Protein AF-A0A2N9EME4-F1 (afdb_monomer)

Foldseek 3Di:
DDPPVVPDDPLRVVLVVLVVQLVVLVVLLVVLVVCLVPDPDPLSNVLSVLLSVLSVQLNVLSVVLNVCSVVVVNVSSVVSNVSSVVSNVVSVVSCVVVPPDPPPPPPD

Mean predicted aligned error: 7.94 Å

Secondary structure (DSSP, 8-state):
---GGGT--HHHHHHHHHHHHHHHHHHHHHHHHHHHHH---HHHHHHHHHHHHHHHHHHHHHHHHHHHHHTT-HHHHHHHHHHHHHHHHHHHHHHHTTS---------

pLDDT: mean 84.76, std 17.92, range [34.12, 98.31]

Organism: Fagus sylvatica (NCBI:txid28930)

Radius of gyration: 17.7 Å; Cα contacts (8 Å, |Δi|>4): 93; chains: 1; bounding box: 54×34×44 Å

Solvent-accessible surface area (backbone atoms only — not comparable to full-atom values): 5798 Å² total; per-residue (Å²): 135,84,58,77,74,82,78,45,53,74,71,53,46,52,52,52,53,38,55,49,49,31,54,50,26,53,53,50,31,51,54,31,51,53,49,44,74,72,53,87,52,65,66,61,34,50,52,35,49,53,30,30,53,29,29,51,54,18,30,54,25,25,52,50,16,46,53,28,46,74,71,67,36,53,68,58,15,51,51,24,44,51,52,20,52,47,30,55,47,54,33,51,60,59,53,52,78,70,50,75,72,79,72,74,86,71,78,126

Structure (mmCIF, N/CA/C/O backbone):
data_AF-A0A2N9EME4-F1
#
_entry.id   AF-A0A2N9EME4-F1
#
loop_
_atom_site.group_PDB
_atom_site.id
_atom_site.type_symbol
_atom_site.label_atom_id
_atom_site.label_alt_id
_atom_site.label_comp_id
_atom_site.label_asym_id
_atom_site.label_entity_id
_atom_site.label_seq_id
_atom_site.pdbx_PDB_ins_code
_atom_site.Cartn_x
_atom_site.Cartn_y
_atom_site.Cartn_z
_atom_site.occupancy
_atom_site.B_iso_or_equiv
_atom_site.auth_seq_id
_atom_site.auth_comp_id
_atom_site.auth_asym_id
_atom_site.auth_atom_id
_atom_site.pdbx_PDB_model_num
ATOM 1 N N . MET A 1 1 ? 2.471 26.757 -15.910 1.00 37.28 1 MET A N 1
ATOM 2 C CA . MET A 1 1 ? 3.543 25.778 -15.640 1.00 37.28 1 MET A CA 1
ATOM 3 C C . MET A 1 1 ? 2.969 24.401 -15.903 1.00 37.28 1 MET A C 1
ATOM 5 O O . MET A 1 1 ? 1.979 24.063 -15.271 1.00 37.28 1 MET A O 1
ATOM 9 N N . TYR A 1 2 ? 3.512 23.658 -16.864 1.00 36.41 2 TYR A N 1
ATOM 10 C CA . TYR A 1 2 ? 3.198 22.235 -16.992 1.00 36.41 2 TYR A CA 1
ATOM 11 C C . TYR A 1 2 ? 3.930 21.499 -15.863 1.00 36.41 2 TYR A C 1
ATOM 13 O O . TYR A 1 2 ? 5.110 21.763 -15.641 1.00 36.41 2 TYR A O 1
ATOM 21 N N . GLY A 1 3 ? 3.215 20.671 -15.098 1.00 43.56 3 GLY A N 1
ATOM 22 C CA . GLY A 1 3 ? 3.807 19.878 -14.019 1.00 43.56 3 GLY A CA 1
ATOM 23 C C . GLY A 1 3 ? 4.832 18.862 -14.548 1.00 43.56 3 GLY A C 1
ATOM 24 O O . GLY A 1 3 ? 4.870 18.613 -15.756 1.00 43.56 3 GLY A O 1
ATOM 25 N N . PRO A 1 4 ? 5.641 18.248 -13.665 1.00 53.28 4 PRO A N 1
ATOM 26 C CA . PRO A 1 4 ? 6.705 17.306 -14.041 1.00 53.28 4 PRO A CA 1
ATOM 27 C C . PRO A 1 4 ? 6.232 16.146 -14.940 1.00 53.28 4 PRO A C 1
ATOM 29 O O . PRO A 1 4 ? 7.020 15.613 -15.716 1.00 53.28 4 PRO A O 1
ATOM 32 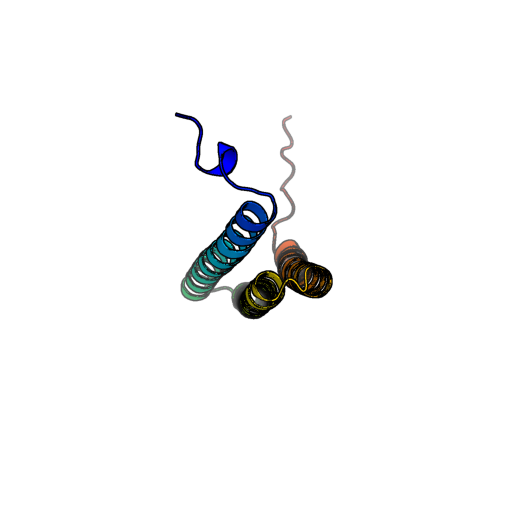N N . SER A 1 5 ? 4.934 15.827 -14.939 1.00 53.97 5 SER A N 1
ATOM 33 C CA . SER A 1 5 ? 4.326 14.807 -15.801 1.00 53.97 5 SER A CA 1
ATOM 34 C C . SER A 1 5 ? 4.433 15.078 -17.307 1.00 53.97 5 SER A C 1
ATOM 36 O O . SER A 1 5 ? 4.381 14.135 -18.089 1.00 53.97 5 SER A O 1
ATOM 38 N N . ALA A 1 6 ? 4.596 16.332 -17.745 1.00 52.81 6 ALA A N 1
ATOM 39 C CA . ALA A 1 6 ? 4.679 16.661 -19.172 1.00 52.81 6 ALA A CA 1
ATOM 40 C C . ALA A 1 6 ? 6.038 16.302 -19.813 1.00 52.81 6 ALA A C 1
ATOM 42 O O . ALA A 1 6 ? 6.169 16.373 -21.033 1.00 52.81 6 ALA A O 1
ATOM 43 N N . GLN A 1 7 ? 7.044 15.943 -19.005 1.00 54.59 7 GLN A N 1
ATOM 44 C CA . GLN A 1 7 ? 8.408 15.610 -19.449 1.00 54.59 7 GLN A CA 1
ATOM 45 C C . GLN A 1 7 ? 8.847 14.186 -19.069 1.00 54.59 7 GLN A C 1
ATOM 47 O O . GLN A 1 7 ? 9.917 13.744 -19.486 1.00 54.59 7 GLN A O 1
ATOM 52 N N . GLU A 1 8 ? 8.044 13.450 -18.300 1.00 57.69 8 GLU A N 1
ATOM 53 C CA . GLU A 1 8 ? 8.372 12.095 -17.864 1.00 57.69 8 GLU A CA 1
ATOM 54 C C . GLU A 1 8 ? 7.946 11.051 -18.910 1.00 57.69 8 GLU A C 1
ATOM 56 O O . GLU A 1 8 ? 6.786 10.973 -19.311 1.00 57.69 8 GLU A O 1
ATOM 61 N N . GLY A 1 9 ? 8.884 10.203 -19.344 1.00 79.31 9 GLY A N 1
ATOM 62 C CA . GLY A 1 9 ? 8.543 8.984 -20.084 1.00 79.31 9 GLY A CA 1
ATOM 63 C C . GLY A 1 9 ? 7.753 8.004 -19.206 1.00 79.31 9 GLY A C 1
ATOM 64 O O . GLY A 1 9 ? 7.817 8.082 -17.980 1.00 79.31 9 GLY A O 1
ATOM 65 N N . LEU A 1 10 ? 7.053 7.037 -19.814 1.00 82.38 10 LEU A N 1
ATOM 66 C CA . LEU A 1 10 ? 6.203 6.060 -19.101 1.00 82.38 10 LEU A CA 1
ATOM 67 C C . LEU A 1 10 ? 6.907 5.375 -17.912 1.00 82.38 10 LEU A C 1
ATOM 69 O O . LEU A 1 10 ? 6.288 5.148 -16.877 1.00 82.38 10 LEU A O 1
ATOM 73 N N . ILE A 1 11 ? 8.211 5.107 -18.032 1.00 84.81 11 ILE A N 1
ATOM 74 C CA . ILE A 1 11 ? 9.034 4.518 -16.963 1.00 84.81 11 ILE A CA 1
ATOM 75 C C . ILE A 1 11 ? 9.153 5.458 -15.752 1.00 84.81 11 ILE A C 1
ATOM 77 O O . ILE A 1 11 ? 9.042 5.017 -14.608 1.00 84.81 11 ILE A O 1
ATOM 81 N N . ALA A 1 12 ? 9.375 6.752 -15.988 1.00 87.06 12 ALA A N 1
ATOM 82 C CA . ALA A 1 12 ? 9.476 7.744 -14.923 1.00 87.06 12 ALA A CA 1
ATOM 83 C C . ALA A 1 12 ? 8.108 7.994 -14.274 1.00 87.06 12 ALA A C 1
ATOM 85 O O . ALA A 1 12 ? 8.023 7.982 -13.049 1.00 87.06 12 ALA A O 1
ATOM 86 N N . LEU A 1 13 ? 7.043 8.088 -15.081 1.00 88.12 13 LEU A N 1
ATOM 87 C CA . LEU A 1 13 ? 5.671 8.225 -14.585 1.00 88.12 13 LEU A CA 1
ATOM 88 C C . LEU A 1 13 ? 5.278 7.061 -13.672 1.00 88.12 13 LEU A C 1
ATOM 90 O O . LEU A 1 13 ? 4.796 7.300 -12.570 1.00 88.12 13 LEU A O 1
ATOM 94 N N . GLY A 1 14 ? 5.523 5.812 -14.082 1.00 89.81 14 GLY A N 1
ATOM 95 C CA . GLY A 1 14 ? 5.177 4.662 -13.245 1.00 89.81 14 GLY A CA 1
ATOM 96 C C . GLY A 1 14 ? 5.955 4.635 -11.929 1.00 89.81 14 GLY A C 1
ATOM 97 O O . GLY A 1 14 ? 5.355 4.416 -10.881 1.00 89.81 14 GLY A O 1
ATOM 98 N N . ARG A 1 15 ? 7.248 4.990 -11.934 1.00 91.56 15 ARG A N 1
ATOM 99 C CA . ARG A 1 15 ? 8.027 5.155 -10.694 1.00 91.56 15 ARG A CA 1
ATOM 100 C C . ARG A 1 15 ? 7.422 6.232 -9.787 1.00 91.56 15 ARG A C 1
ATOM 102 O O . ARG A 1 15 ? 7.272 6.009 -8.589 1.00 91.56 15 ARG A O 1
ATOM 109 N N . THR A 1 16 ? 7.075 7.389 -10.350 1.00 91.56 16 THR A N 1
ATOM 110 C CA . THR A 1 16 ? 6.450 8.498 -9.617 1.00 91.56 16 THR A CA 1
ATOM 111 C C . THR A 1 16 ? 5.102 8.077 -9.023 1.00 91.56 16 THR A C 1
ATOM 113 O O . THR A 1 16 ? 4.840 8.356 -7.854 1.00 91.56 16 THR A O 1
ATOM 116 N N . SER A 1 17 ? 4.274 7.345 -9.773 1.00 92.81 17 SER A N 1
ATOM 117 C CA . SER A 1 17 ? 3.000 6.809 -9.282 1.00 92.81 17 SER A CA 1
ATOM 118 C C . SER A 1 17 ? 3.178 5.787 -8.157 1.00 92.81 17 SER A C 1
ATOM 120 O O . SER A 1 17 ? 2.466 5.869 -7.159 1.00 92.81 17 SER A O 1
ATOM 122 N N . ILE A 1 18 ? 4.139 4.866 -8.277 1.00 93.19 18 ILE A N 1
ATOM 123 C CA . ILE A 1 18 ? 4.441 3.873 -7.232 1.00 93.19 18 ILE A CA 1
ATOM 124 C C . ILE A 1 18 ? 4.918 4.577 -5.953 1.00 93.19 18 ILE A C 1
ATOM 126 O O . ILE A 1 18 ? 4.378 4.324 -4.881 1.00 93.19 18 ILE A O 1
ATOM 130 N N . ASN A 1 19 ? 5.842 5.538 -6.063 1.00 91.50 19 ASN A N 1
ATOM 131 C CA . ASN A 1 19 ? 6.312 6.330 -4.918 1.00 91.50 19 ASN A CA 1
ATOM 132 C C . ASN A 1 19 ? 5.174 7.086 -4.217 1.00 91.50 19 ASN A C 1
ATOM 134 O O . ASN A 1 19 ? 5.132 7.158 -2.989 1.00 91.50 19 ASN A O 1
ATOM 138 N N . TYR A 1 20 ? 4.240 7.648 -4.989 1.00 92.75 20 TYR A N 1
ATOM 139 C CA . TYR A 1 20 ? 3.061 8.294 -4.418 1.00 92.75 20 TYR A CA 1
ATOM 140 C C . TYR A 1 20 ? 2.166 7.292 -3.676 1.00 92.75 20 TYR A C 1
ATOM 142 O O . TYR A 1 20 ? 1.612 7.629 -2.634 1.00 92.75 20 TYR A O 1
ATOM 150 N N . GLY A 1 21 ? 2.072 6.052 -4.166 1.00 91.94 21 GLY A N 1
ATOM 151 C CA . GLY A 1 21 ? 1.394 4.956 -3.475 1.00 91.94 21 GLY A CA 1
ATOM 152 C C . GLY A 1 21 ? 1.947 4.706 -2.070 1.00 91.94 21 GLY A C 1
ATOM 153 O O . GLY A 1 21 ? 1.163 4.626 -1.125 1.00 91.94 21 GLY A O 1
ATOM 154 N N . SER A 1 22 ? 3.273 4.664 -1.906 1.00 89.56 22 SER A N 1
ATOM 155 C CA . SER A 1 22 ? 3.908 4.491 -0.589 1.00 89.56 22 SER A CA 1
ATOM 156 C C . SER A 1 22 ? 3.597 5.657 0.344 1.00 89.56 22 SER A C 1
ATOM 158 O O . SER A 1 22 ? 3.158 5.446 1.471 1.00 89.56 22 SER A O 1
ATOM 160 N N . TYR A 1 23 ? 3.716 6.893 -0.155 1.00 92.44 23 TYR A N 1
ATOM 161 C CA . TYR A 1 23 ? 3.367 8.088 0.617 1.00 92.44 23 TYR A CA 1
ATOM 162 C C . TYR A 1 23 ? 1.913 8.057 1.115 1.00 92.44 23 TYR A C 1
ATOM 164 O O . TYR A 1 23 ? 1.637 8.399 2.264 1.00 92.44 23 TYR A O 1
ATOM 172 N N . GLN A 1 24 ? 0.976 7.628 0.265 1.00 92.88 24 GLN A N 1
ATOM 173 C CA . GLN A 1 24 ? -0.426 7.497 0.659 1.00 92.88 24 GLN A CA 1
ATOM 174 C C . GLN A 1 24 ? -0.635 6.391 1.698 1.00 92.88 24 GLN A C 1
ATOM 176 O O . GLN A 1 24 ? -1.417 6.587 2.627 1.00 92.88 24 GLN A O 1
ATOM 181 N N . CYS A 1 25 ? 0.078 5.265 1.591 1.00 92.50 25 CYS A N 1
ATOM 182 C CA . CYS A 1 25 ? 0.009 4.212 2.604 1.00 92.50 25 CYS A CA 1
ATOM 183 C C . CYS A 1 25 ? 0.468 4.726 3.975 1.00 92.50 25 CYS A C 1
ATOM 185 O O . CYS A 1 25 ? -0.238 4.519 4.959 1.00 92.50 25 CYS A O 1
ATOM 187 N N . ASP A 1 26 ? 1.584 5.456 4.030 1.00 92.00 26 ASP A N 1
ATOM 188 C CA . ASP A 1 26 ? 2.100 6.039 5.275 1.00 92.00 26 ASP A CA 1
ATOM 189 C C . ASP A 1 26 ? 1.144 7.085 5.865 1.00 92.00 26 ASP A C 1
ATOM 191 O O . ASP A 1 26 ? 0.884 7.094 7.070 1.00 92.00 26 ASP A O 1
ATOM 195 N N . HIS A 1 27 ? 0.569 7.945 5.020 1.00 93.69 27 HIS A N 1
ATOM 196 C CA . HIS A 1 27 ? -0.391 8.957 5.459 1.00 93.69 27 HIS A CA 1
ATOM 197 C C . HIS A 1 27 ? -1.657 8.326 6.063 1.00 93.69 27 HIS A C 1
ATOM 199 O O . HIS A 1 27 ? -2.139 8.753 7.120 1.00 93.69 27 HIS A O 1
ATOM 205 N N . VAL A 1 28 ? -2.203 7.294 5.411 1.00 93.25 28 VAL A N 1
ATOM 206 C CA . VAL A 1 28 ? -3.371 6.570 5.928 1.00 93.25 28 VAL A CA 1
ATOM 207 C C . VAL A 1 28 ? -3.018 5.812 7.204 1.00 93.25 28 VAL A C 1
ATOM 209 O O . VAL A 1 28 ? -3.768 5.896 8.174 1.00 93.25 28 VAL A O 1
ATOM 212 N N . LEU A 1 29 ? -1.864 5.142 7.250 1.00 93.00 29 LEU A N 1
ATOM 213 C CA . LEU A 1 29 ? -1.387 4.444 8.443 1.00 93.00 29 LEU A CA 1
ATOM 214 C C . LEU A 1 29 ? -1.282 5.385 9.651 1.00 93.00 29 LEU A C 1
ATOM 216 O O . LEU A 1 29 ? -1.791 5.058 10.722 1.00 93.00 29 LEU A O 1
ATOM 220 N N . SER A 1 30 ? -0.692 6.570 9.474 1.00 92.94 30 SER A N 1
ATOM 221 C CA . SER A 1 30 ? -0.618 7.587 10.531 1.00 92.94 30 SER A CA 1
ATOM 222 C C . SER A 1 30 ? -2.011 7.986 11.019 1.00 92.94 30 SER A C 1
ATOM 224 O O . SER 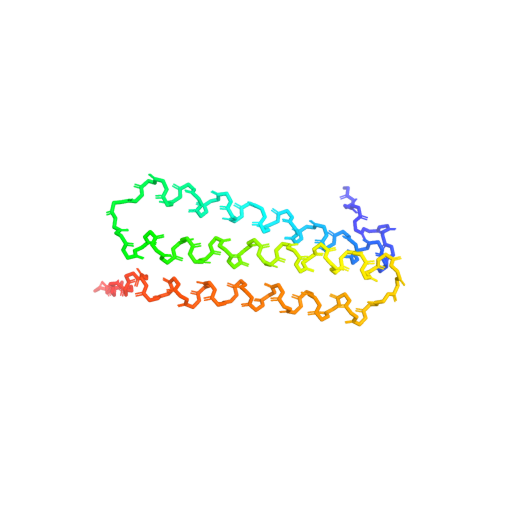A 1 30 ? -2.265 7.997 12.220 1.00 92.94 30 SER A O 1
ATOM 226 N N . SER A 1 31 ? -2.936 8.238 10.089 1.00 92.44 31 SER A N 1
ATOM 227 C CA . SER A 1 31 ? -4.314 8.615 10.425 1.00 92.44 31 SER A CA 1
ATOM 228 C C . SER A 1 31 ? -5.024 7.515 11.225 1.00 92.44 31 SER A C 1
ATOM 230 O O . SER A 1 31 ? -5.719 7.797 12.198 1.00 92.44 31 SER A O 1
ATOM 232 N N . LEU A 1 32 ? -4.834 6.247 10.845 1.00 92.25 32 LEU A N 1
ATOM 233 C CA . LEU A 1 32 ? -5.402 5.092 11.543 1.00 92.25 32 LEU A CA 1
ATOM 234 C C . LEU A 1 32 ? -4.861 4.960 12.971 1.00 92.25 32 LEU A C 1
ATOM 236 O O . LEU A 1 32 ? -5.637 4.737 13.901 1.00 92.25 32 LEU A O 1
ATOM 240 N N . ILE A 1 33 ? -3.552 5.139 13.161 1.00 91.25 33 ILE A N 1
ATOM 241 C CA . ILE A 1 33 ? -2.916 5.105 14.486 1.00 91.25 33 ILE A CA 1
ATOM 242 C C . ILE A 1 33 ? -3.461 6.229 15.378 1.00 91.25 33 ILE A C 1
ATOM 244 O O . ILE A 1 33 ? -3.787 5.982 16.543 1.00 91.25 33 ILE A O 1
ATOM 248 N N . ASP A 1 34 ? -3.642 7.432 14.831 1.00 91.69 34 ASP A N 1
ATOM 249 C CA . ASP A 1 34 ? -4.232 8.555 15.562 1.00 91.69 34 ASP A CA 1
ATOM 250 C C . ASP A 1 34 ? -5.677 8.252 16.000 1.00 91.69 34 ASP A C 1
ATOM 252 O O . ASP A 1 34 ? -6.060 8.539 17.138 1.00 91.69 34 ASP A O 1
ATOM 256 N N . PHE A 1 35 ? -6.489 7.610 15.150 1.00 87.88 35 PHE A N 1
ATOM 257 C CA . PHE A 1 35 ? -7.836 7.165 15.533 1.00 87.88 35 PHE A CA 1
ATOM 258 C C . PHE A 1 35 ? -7.812 6.117 16.652 1.00 87.88 35 PHE A C 1
ATOM 260 O O . PHE A 1 35 ? -8.584 6.223 17.609 1.00 87.88 35 PHE A O 1
ATOM 267 N N . VAL A 1 36 ? -6.908 5.136 16.571 1.00 90.00 36 VAL A N 1
ATOM 268 C CA . VAL A 1 36 ? -6.711 4.098 17.600 1.00 90.00 36 VAL A CA 1
ATOM 269 C C . VAL A 1 36 ? -6.340 4.709 18.954 1.00 90.00 36 VAL A C 1
ATOM 271 O O . VAL A 1 36 ? -6.790 4.213 19.991 1.00 90.00 36 VAL A O 1
ATOM 274 N N . GLY A 1 37 ? -5.536 5.777 18.961 1.00 87.50 37 GLY A N 1
ATOM 275 C CA . GLY A 1 37 ? -5.148 6.500 20.175 1.00 87.50 37 GLY A CA 1
ATOM 276 C C . GLY A 1 37 ? -6.288 7.296 20.818 1.00 87.50 37 GLY A C 1
ATOM 277 O O . GLY A 1 37 ? -6.309 7.447 22.039 1.00 87.50 37 GLY A O 1
ATOM 278 N N . ASN A 1 38 ? -7.249 7.765 20.015 1.00 89.38 38 ASN A N 1
ATOM 279 C CA . ASN A 1 38 ? -8.312 8.676 20.451 1.00 89.38 38 ASN A CA 1
ATOM 280 C C . ASN A 1 38 ? -9.668 7.999 20.724 1.00 89.38 38 ASN A C 1
ATOM 282 O O . ASN A 1 38 ? -10.531 8.594 21.370 1.00 89.38 38 ASN A O 1
ATOM 286 N N . THR A 1 39 ? -9.892 6.775 20.239 1.00 84.62 39 THR A N 1
ATOM 287 C CA . THR A 1 39 ? -11.165 6.063 20.431 1.00 84.62 39 THR A CA 1
ATOM 288 C C . THR A 1 39 ? -11.214 5.277 21.745 1.00 84.62 39 THR A C 1
ATOM 290 O O . THR A 1 39 ? -10.254 4.618 22.143 1.00 84.62 39 THR A O 1
ATOM 293 N N . THR A 1 40 ? -12.370 5.292 22.412 1.00 88.12 40 THR A N 1
ATOM 294 C CA . THR A 1 40 ? -12.656 4.458 23.596 1.00 88.12 40 THR A CA 1
ATOM 295 C C . THR A 1 40 ? -13.414 3.173 23.250 1.00 88.12 40 THR A C 1
ATOM 297 O O . THR A 1 40 ? -13.528 2.281 24.092 1.00 88.12 40 THR A O 1
ATOM 300 N N . ASN A 1 41 ? -13.912 3.046 22.015 1.00 89.44 41 ASN A N 1
ATOM 301 C CA . ASN A 1 41 ? -14.620 1.860 21.543 1.00 89.44 41 ASN A CA 1
ATOM 302 C C . ASN A 1 41 ? -13.608 0.774 21.137 1.00 89.44 41 ASN A C 1
ATOM 304 O O . ASN A 1 41 ? -12.846 0.954 20.189 1.00 89.44 41 ASN A O 1
ATOM 308 N N . GLN A 1 42 ? -13.617 -0.356 21.850 1.00 89.56 42 GLN A N 1
ATOM 309 C CA . GLN A 1 42 ? -12.664 -1.453 21.646 1.00 89.56 42 GLN A CA 1
ATOM 310 C C . GLN A 1 42 ? -12.851 -2.200 20.321 1.00 89.56 42 GLN A C 1
ATOM 312 O O . GLN A 1 42 ? -11.868 -2.664 19.743 1.00 89.56 42 GLN A O 1
ATOM 317 N N . GLU A 1 43 ? -14.081 -2.302 19.819 1.00 88.31 43 GLU A N 1
ATOM 318 C CA . GLU A 1 43 ? -14.352 -2.944 18.529 1.00 88.31 43 GLU A CA 1
ATOM 319 C C . GLU A 1 43 ? -13.812 -2.079 17.389 1.00 88.31 43 GLU A C 1
ATOM 321 O O . GLU A 1 43 ? -13.035 -2.561 16.570 1.00 88.31 43 GLU A O 1
ATOM 326 N N . LEU A 1 44 ? -14.112 -0.774 17.415 1.00 88.62 44 LEU A N 1
ATOM 327 C CA . LEU A 1 44 ? -13.532 0.196 16.481 1.00 88.62 44 LEU A CA 1
ATOM 328 C C . LEU A 1 44 ? -12.008 0.212 16.569 1.00 88.62 44 LEU A C 1
ATOM 330 O O . LEU A 1 44 ? -11.329 0.230 15.549 1.00 88.62 44 LEU A O 1
ATOM 334 N N . LYS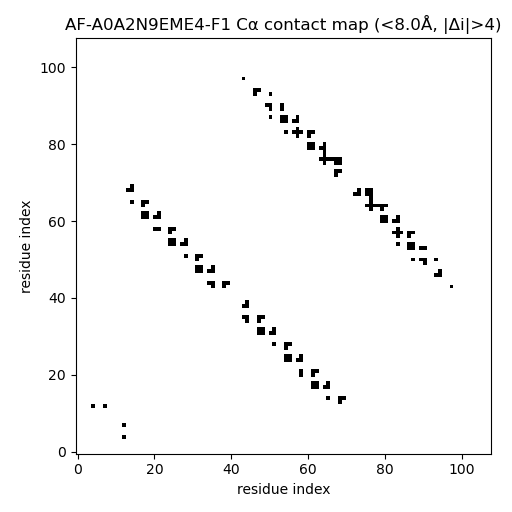 A 1 45 ? -11.455 0.180 17.785 1.00 91.19 45 LYS A N 1
ATOM 335 C CA . LYS A 1 45 ? -10.007 0.136 17.992 1.00 91.19 45 LYS A CA 1
ATOM 336 C C . LYS A 1 45 ? -9.381 -1.087 17.327 1.00 91.19 45 LYS A C 1
ATOM 338 O O . LYS A 1 45 ? -8.358 -0.954 16.665 1.00 91.19 45 LYS A O 1
ATOM 343 N N . SER A 1 46 ? -9.998 -2.255 17.491 1.00 91.44 46 SER A N 1
ATOM 344 C CA . SER A 1 46 ? -9.522 -3.505 16.891 1.00 91.44 46 SER A CA 1
ATOM 345 C C . SER A 1 46 ? -9.575 -3.442 15.365 1.00 91.44 46 SER A C 1
ATOM 347 O O . SER A 1 46 ? -8.568 -3.731 14.727 1.00 91.44 46 SER A O 1
ATOM 349 N N . ALA A 1 47 ? -10.684 -2.958 14.799 1.00 91.38 47 ALA A N 1
ATOM 350 C CA . ALA A 1 47 ? -10.842 -2.803 13.354 1.00 91.38 47 ALA A CA 1
ATOM 351 C C . ALA A 1 47 ? -9.843 -1.800 12.751 1.00 91.38 47 ALA A C 1
ATOM 353 O O . ALA A 1 47 ? -9.219 -2.061 11.725 1.00 91.38 47 ALA A O 1
ATOM 354 N N . PHE A 1 48 ? -9.613 -0.658 13.410 1.00 92.94 48 PHE A N 1
ATOM 355 C CA . PHE A 1 48 ? -8.610 0.308 12.954 1.00 92.94 48 PHE A CA 1
ATOM 356 C C . PHE A 1 48 ? -7.173 -0.222 13.082 1.00 92.94 48 PHE A C 1
ATOM 358 O O . PHE A 1 48 ? -6.348 0.089 12.225 1.00 92.94 48 PHE A O 1
ATOM 365 N N . MET A 1 49 ? -6.861 -1.030 14.104 1.00 93.69 49 MET A N 1
ATOM 366 C CA . MET A 1 49 ? -5.553 -1.693 14.218 1.00 93.69 49 MET A CA 1
ATOM 367 C C . MET A 1 49 ? -5.340 -2.751 13.130 1.00 93.69 49 MET A C 1
ATOM 369 O O . MET A 1 49 ? -4.245 -2.825 12.573 1.00 93.69 49 MET A O 1
ATOM 373 N N . ASP A 1 50 ? -6.364 -3.538 12.796 1.00 94.06 50 ASP A N 1
ATOM 374 C CA . ASP A 1 50 ? -6.282 -4.504 11.696 1.00 94.06 50 ASP A CA 1
ATOM 375 C C . ASP A 1 50 ? -6.088 -3.773 10.354 1.00 94.06 50 ASP A C 1
ATOM 377 O O . ASP A 1 50 ? -5.146 -4.044 9.605 1.00 94.06 50 ASP A O 1
ATOM 381 N N . CYS A 1 51 ? -6.869 -2.719 10.106 1.00 94.75 51 CYS A N 1
ATOM 382 C CA . CYS A 1 51 ? -6.649 -1.796 8.994 1.00 94.75 51 CYS A CA 1
ATOM 383 C C . CYS A 1 51 ? -5.225 -1.224 8.944 1.00 94.75 51 CYS A C 1
ATOM 385 O O . CYS A 1 51 ? -4.623 -1.176 7.871 1.00 94.75 51 CYS A O 1
ATOM 387 N N . ALA A 1 52 ? -4.668 -0.803 10.082 1.00 95.12 52 ALA A N 1
ATOM 388 C CA . ALA A 1 52 ? -3.303 -0.288 10.151 1.00 95.12 52 ALA A CA 1
ATOM 389 C C . ALA A 1 52 ? -2.283 -1.362 9.736 1.00 95.12 52 ALA A C 1
ATOM 391 O O . ALA A 1 52 ? -1.395 -1.085 8.930 1.00 95.12 52 ALA A O 1
ATOM 392 N N . SER A 1 53 ? -2.452 -2.608 10.193 1.00 95.75 53 SER A N 1
ATOM 393 C CA . SER A 1 53 ? -1.622 -3.735 9.749 1.00 95.75 53 SER A CA 1
ATOM 394 C C . SER A 1 53 ? -1.737 -3.968 8.241 1.00 95.75 53 SER A C 1
ATOM 396 O O . SER A 1 53 ? -0.724 -4.165 7.574 1.00 95.75 53 SER A O 1
ATOM 398 N N . LYS A 1 54 ? -2.947 -3.895 7.672 1.00 96.38 54 LYS A N 1
ATOM 399 C CA . LYS A 1 54 ? -3.155 -4.042 6.222 1.00 96.38 54 LYS A CA 1
ATOM 400 C C . LYS A 1 54 ? -2.462 -2.932 5.430 1.00 96.38 54 LYS A C 1
ATOM 402 O O . LYS A 1 54 ? -1.843 -3.222 4.413 1.00 96.38 54 LYS A O 1
ATOM 407 N N . TYR A 1 55 ? -2.508 -1.681 5.893 1.00 96.00 55 TYR A N 1
ATOM 408 C CA . TYR A 1 55 ? -1.795 -0.572 5.245 1.00 96.00 55 TYR A CA 1
ATOM 409 C C . TYR A 1 55 ? -0.273 -0.666 5.390 1.00 96.00 55 TYR A C 1
ATOM 411 O O . TYR A 1 55 ? 0.444 -0.262 4.475 1.00 96.00 55 TYR A O 1
ATOM 419 N N . HIS A 1 56 ? 0.226 -1.254 6.480 1.00 95.50 56 HIS A N 1
ATOM 420 C CA . HIS A 1 56 ? 1.639 -1.604 6.596 1.00 95.50 56 HIS A CA 1
ATOM 421 C C . HIS A 1 56 ? 2.045 -2.628 5.522 1.00 95.50 56 HIS A C 1
ATOM 423 O O . HIS A 1 56 ? 2.957 -2.361 4.741 1.00 95.50 56 HIS A O 1
ATOM 429 N N . SER A 1 57 ? 1.303 -3.735 5.390 1.00 97.19 57 SER A N 1
ATOM 430 C CA . SER A 1 57 ? 1.537 -4.738 4.337 1.00 97.19 57 SER A CA 1
ATOM 431 C C . SER A 1 57 ? 1.331 -4.183 2.922 1.00 97.19 57 SER A C 1
ATOM 433 O O . SER A 1 57 ? 2.049 -4.555 1.994 1.00 97.19 57 SER A O 1
ATOM 435 N N . ALA A 1 58 ? 0.389 -3.255 2.734 1.00 97.19 58 ALA A N 1
ATOM 436 C CA . ALA A 1 58 ? 0.216 -2.549 1.469 1.00 97.19 58 ALA A CA 1
ATOM 437 C C . ALA A 1 58 ? 1.461 -1.725 1.123 1.00 97.19 58 ALA A C 1
ATOM 439 O O . ALA A 1 58 ? 1.915 -1.774 -0.018 1.00 97.19 58 ALA A O 1
ATOM 440 N N . ASN A 1 59 ? 2.049 -1.019 2.093 1.00 96.62 59 ASN A N 1
ATOM 441 C CA . ASN A 1 59 ? 3.265 -0.242 1.864 1.00 96.62 59 ASN A CA 1
ATOM 442 C C . ASN A 1 59 ? 4.469 -1.134 1.520 1.00 96.62 59 ASN A C 1
ATOM 444 O O . ASN A 1 59 ? 5.247 -0.800 0.626 1.00 96.62 59 ASN A O 1
ATOM 448 N N . GLU A 1 60 ? 4.603 -2.293 2.172 1.00 96.88 60 GLU A N 1
ATOM 449 C CA . GLU A 1 60 ? 5.614 -3.295 1.809 1.00 96.88 60 GLU A CA 1
ATOM 450 C C . GLU A 1 60 ? 5.434 -3.767 0.360 1.00 96.88 60 GLU A C 1
ATOM 452 O O . GLU A 1 60 ? 6.396 -3.799 -0.408 1.00 96.88 60 GLU A O 1
ATOM 457 N N . ALA A 1 61 ? 4.198 -4.059 -0.054 1.00 98.00 61 ALA A N 1
ATOM 458 C CA . ALA A 1 61 ? 3.897 -4.439 -1.430 1.00 98.00 61 ALA A CA 1
ATOM 459 C C . ALA A 1 61 ? 4.209 -3.304 -2.425 1.00 98.00 61 ALA A C 1
ATOM 461 O O . ALA A 1 61 ? 4.838 -3.551 -3.450 1.00 98.00 61 ALA A O 1
ATOM 462 N N . VAL A 1 62 ? 3.869 -2.045 -2.125 1.00 97.69 62 VAL A N 1
ATOM 463 C CA . VAL A 1 62 ? 4.240 -0.904 -2.988 1.00 97.69 62 VAL A CA 1
ATOM 464 C C . VAL A 1 62 ? 5.762 -0.728 -3.064 1.00 97.69 62 VAL A C 1
ATOM 466 O O . VAL A 1 62 ? 6.303 -0.469 -4.140 1.00 97.69 62 VAL A O 1
ATOM 469 N N . THR A 1 63 ? 6.471 -0.937 -1.956 1.00 96.38 63 THR A N 1
ATOM 470 C CA . THR A 1 63 ? 7.939 -0.896 -1.917 1.00 96.38 63 THR A CA 1
ATOM 471 C C . THR A 1 63 ? 8.544 -1.998 -2.790 1.00 96.38 63 THR A C 1
ATOM 473 O O . THR A 1 63 ? 9.444 -1.735 -3.588 1.00 96.38 63 THR A O 1
ATOM 476 N N . ASN A 1 64 ? 8.003 -3.217 -2.727 1.00 97.56 64 ASN A N 1
ATOM 477 C CA . ASN A 1 64 ? 8.397 -4.312 -3.614 1.00 97.56 64 ASN A CA 1
ATOM 478 C C . ASN A 1 64 ? 8.083 -3.996 -5.081 1.00 97.56 64 ASN A C 1
ATOM 480 O O . ASN A 1 64 ? 8.917 -4.240 -5.950 1.00 97.56 64 ASN A O 1
ATOM 484 N N . ALA A 1 65 ? 6.936 -3.370 -5.357 1.00 97.56 65 ALA A N 1
ATOM 485 C CA . ALA A 1 65 ? 6.591 -2.921 -6.701 1.00 97.56 65 ALA A CA 1
ATOM 486 C C . ALA A 1 65 ? 7.612 -1.920 -7.252 1.00 97.56 65 ALA A C 1
ATOM 488 O O . ALA A 1 65 ? 7.922 -1.949 -8.441 1.00 97.56 65 ALA A O 1
ATOM 489 N N . LEU A 1 66 ? 8.149 -1.042 -6.400 1.00 95.69 66 LEU A N 1
ATOM 490 C CA . LEU A 1 66 ? 9.190 -0.095 -6.784 1.00 95.69 66 LEU A CA 1
ATOM 491 C C . LEU A 1 66 ? 10.494 -0.809 -7.147 1.00 95.69 66 LEU A C 1
ATOM 493 O O . LEU A 1 66 ? 11.104 -0.452 -8.156 1.00 95.69 66 LEU A O 1
ATOM 497 N N . PHE A 1 67 ? 10.904 -1.809 -6.361 1.00 96.06 67 PHE A N 1
ATOM 498 C CA . PHE A 1 67 ? 12.075 -2.631 -6.675 1.00 96.06 67 PHE A CA 1
ATOM 499 C C . PHE A 1 67 ? 11.895 -3.370 -8.006 1.00 96.06 67 PHE A C 1
ATOM 501 O O . PHE A 1 67 ? 12.741 -3.241 -8.891 1.00 96.06 67 PHE A O 1
ATOM 508 N N . ASP A 1 68 ? 10.760 -4.048 -8.196 1.00 95.94 68 ASP A N 1
ATOM 509 C CA . ASP A 1 68 ? 10.431 -4.740 -9.447 1.00 95.94 68 ASP A CA 1
ATOM 510 C C . ASP A 1 68 ? 10.388 -3.771 -10.645 1.00 95.94 68 ASP A C 1
ATOM 512 O O . ASP A 1 68 ? 10.852 -4.094 -11.739 1.00 95.94 68 ASP A O 1
ATOM 516 N N . TRP A 1 69 ? 9.867 -2.553 -10.455 1.00 93.50 69 TRP A N 1
ATOM 517 C CA . TRP A 1 69 ? 9.818 -1.527 -11.500 1.00 93.50 69 TRP A CA 1
ATOM 518 C C . TRP A 1 69 ? 11.213 -1.039 -11.905 1.00 93.50 69 TRP A C 1
ATOM 520 O O . TRP A 1 69 ? 11.470 -0.811 -13.089 1.00 93.50 69 TRP A O 1
ATOM 530 N N . GLN A 1 70 ? 12.115 -0.875 -10.933 1.00 93.00 70 GLN A N 1
ATOM 531 C CA . GLN A 1 70 ? 13.508 -0.485 -11.171 1.00 93.00 70 GLN A CA 1
ATOM 532 C C . GLN A 1 70 ? 14.300 -1.578 -11.900 1.00 93.00 70 GLN A C 1
ATOM 534 O O . GLN A 1 70 ? 15.172 -1.244 -12.700 1.00 93.00 70 GLN A O 1
ATOM 539 N N . ASP A 1 71 ? 13.949 -2.848 -11.693 1.00 94.75 71 ASP A N 1
ATOM 540 C CA . ASP A 1 71 ? 14.505 -4.006 -12.410 1.00 94.75 71 ASP A CA 1
ATOM 541 C C . ASP A 1 71 ? 13.839 -4.255 -13.783 1.00 94.75 71 ASP A C 1
ATOM 543 O O . ASP A 1 71 ? 14.097 -5.249 -14.454 1.00 94.75 71 ASP A O 1
ATOM 547 N N . ALA A 1 72 ? 12.946 -3.358 -14.223 1.00 93.25 72 ALA A N 1
ATOM 548 C CA . ALA A 1 72 ? 12.120 -3.513 -15.426 1.00 93.25 72 ALA A CA 1
ATOM 549 C C . ALA A 1 72 ? 11.210 -4.764 -15.426 1.00 93.25 72 ALA A C 1
ATOM 551 O O . ALA A 1 72 ? 10.655 -5.146 -16.462 1.00 93.25 72 ALA A O 1
ATOM 552 N N . SER A 1 73 ? 10.967 -5.359 -14.257 1.00 95.38 73 SER A N 1
ATOM 553 C CA . SER A 1 73 ? 10.017 -6.452 -14.050 1.00 95.38 73 SER A CA 1
ATOM 554 C C . SER A 1 73 ? 8.591 -5.913 -13.871 1.00 95.38 73 SER A C 1
ATOM 556 O O . SER A 1 73 ? 7.944 -6.057 -12.833 1.00 95.38 73 SER A O 1
ATOM 558 N N . TYR A 1 74 ? 8.062 -5.261 -14.912 1.00 91.31 74 TYR A N 1
ATOM 559 C CA . TYR A 1 74 ? 6.788 -4.530 -14.836 1.00 91.31 74 TYR A CA 1
ATOM 560 C C . TYR A 1 74 ? 5.580 -5.412 -14.490 1.00 91.31 74 TYR A C 1
ATOM 562 O O . TYR A 1 74 ? 4.629 -4.942 -13.868 1.00 91.31 74 TYR A O 1
ATOM 570 N N . THR A 1 75 ? 5.615 -6.694 -14.868 1.00 95.75 75 THR A N 1
ATOM 571 C CA . THR A 1 75 ? 4.550 -7.647 -14.508 1.00 95.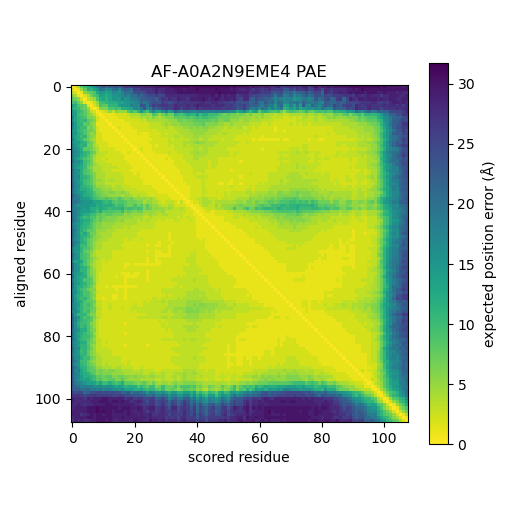75 75 THR A CA 1
ATOM 572 C C . THR A 1 75 ? 4.553 -7.923 -13.006 1.00 95.75 75 THR A C 1
ATOM 574 O O . THR A 1 75 ? 3.495 -7.888 -12.382 1.00 95.75 75 THR A O 1
ATOM 577 N N . ASN A 1 76 ? 5.729 -8.124 -12.403 1.00 97.19 76 ASN A N 1
ATOM 578 C CA . ASN A 1 76 ? 5.839 -8.315 -10.958 1.00 97.19 76 ASN A CA 1
ATOM 579 C C . ASN A 1 76 ? 5.445 -7.041 -10.212 1.00 97.19 76 ASN A C 1
ATOM 581 O O . ASN A 1 76 ? 4.615 -7.108 -9.309 1.00 97.19 76 ASN A O 1
ATOM 585 N N . ALA A 1 77 ? 5.915 -5.879 -10.679 1.00 96.19 77 ALA A N 1
ATOM 586 C CA . ALA A 1 77 ? 5.516 -4.593 -10.120 1.00 96.19 77 ALA A CA 1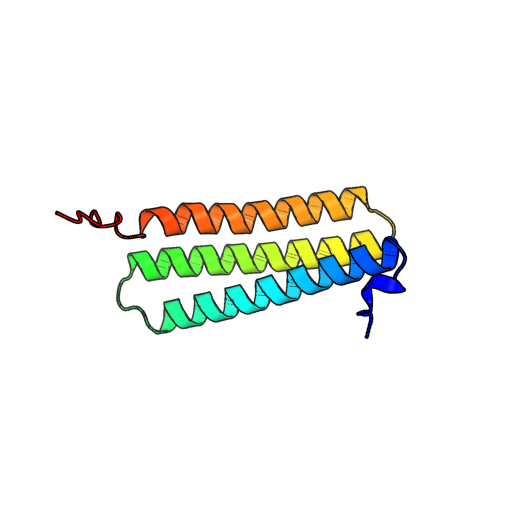
ATOM 587 C C . ALA A 1 77 ? 3.986 -4.421 -10.126 1.00 96.19 77 ALA A C 1
ATOM 589 O O . ALA A 1 77 ? 3.389 -4.051 -9.118 1.00 96.19 77 ALA A O 1
ATOM 590 N N . SER A 1 78 ? 3.324 -4.765 -11.236 1.00 96.00 78 SER A N 1
ATOM 591 C CA . SER A 1 78 ? 1.860 -4.732 -11.340 1.00 96.00 78 SER A CA 1
ATOM 592 C C . SER A 1 78 ? 1.170 -5.704 -10.374 1.00 96.00 78 SER A C 1
ATOM 594 O O . SER A 1 78 ? 0.139 -5.365 -9.785 1.00 96.00 78 SER A O 1
ATOM 596 N N . ASN A 1 79 ? 1.718 -6.908 -10.189 1.00 98.31 79 ASN A N 1
ATOM 597 C CA . ASN A 1 79 ? 1.186 -7.880 -9.233 1.00 98.31 79 ASN A CA 1
ATOM 598 C C . ASN A 1 79 ? 1.288 -7.350 -7.797 1.00 98.31 79 ASN A C 1
ATOM 600 O O . ASN A 1 79 ? 0.313 -7.418 -7.052 1.00 98.31 79 ASN A O 1
ATOM 604 N N . GLN A 1 80 ? 2.421 -6.749 -7.436 1.00 98.19 80 GLN A N 1
ATOM 605 C CA . GLN A 1 80 ? 2.629 -6.141 -6.123 1.00 98.19 80 GLN A CA 1
ATOM 606 C C . GLN A 1 80 ? 1.671 -4.965 -5.866 1.00 98.19 80 GLN A C 1
ATOM 608 O O . GLN A 1 80 ? 1.053 -4.887 -4.805 1.00 98.19 80 GLN A O 1
ATOM 613 N N . ILE A 1 81 ? 1.441 -4.095 -6.858 1.00 97.44 81 ILE A N 1
ATOM 614 C CA . ILE A 1 81 ? 0.423 -3.034 -6.747 1.00 97.44 81 ILE A CA 1
ATOM 615 C C . ILE A 1 81 ? -0.983 -3.618 -6.566 1.00 97.44 81 ILE A C 1
AT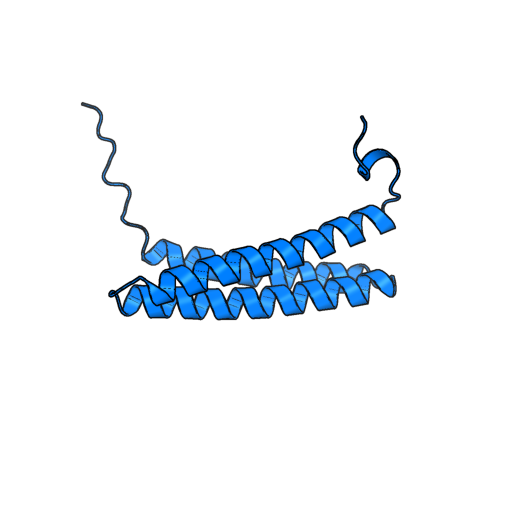OM 617 O O . ILE A 1 81 ? -1.774 -3.094 -5.784 1.00 97.44 81 ILE A O 1
ATOM 621 N N . THR A 1 82 ? -1.301 -4.724 -7.239 1.00 97.69 82 THR A N 1
ATOM 622 C CA . THR A 1 82 ? -2.597 -5.401 -7.070 1.00 97.69 82 THR A CA 1
ATOM 623 C C . THR A 1 82 ? -2.773 -5.928 -5.644 1.00 97.69 82 THR A C 1
ATOM 625 O O . THR A 1 82 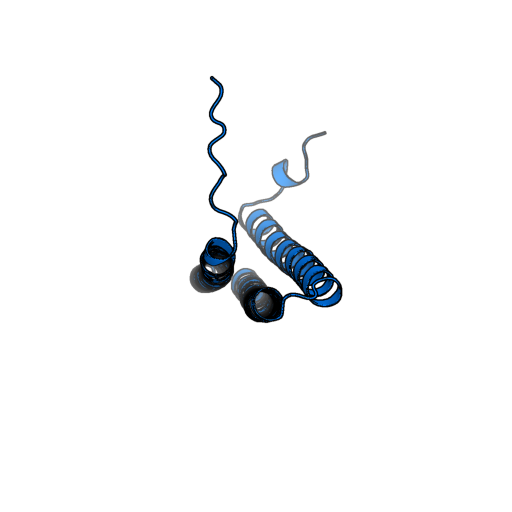? -3.848 -5.766 -5.067 1.00 97.69 82 THR A O 1
ATOM 628 N N . VAL A 1 83 ? -1.716 -6.489 -5.047 1.00 97.56 83 VAL A N 1
ATOM 629 C CA . VAL A 1 83 ? -1.706 -6.913 -3.638 1.00 97.56 83 VAL A CA 1
ATOM 630 C C . VAL A 1 83 ? -1.936 -5.721 -2.704 1.00 97.56 83 VAL A C 1
ATOM 632 O O . VAL A 1 83 ? -2.812 -5.784 -1.842 1.00 97.56 83 VAL A O 1
ATOM 635 N N . ALA A 1 84 ? -1.235 -4.602 -2.914 1.00 97.19 84 ALA A N 1
ATOM 636 C CA . ALA A 1 84 ? -1.427 -3.387 -2.118 1.00 97.19 84 ALA A CA 1
ATOM 637 C C . ALA A 1 84 ? -2.873 -2.858 -2.185 1.00 97.19 84 ALA A C 1
ATOM 639 O O . ALA A 1 84 ? -3.467 -2.496 -1.166 1.00 97.19 84 ALA A O 1
ATOM 640 N N . LEU A 1 85 ? -3.473 -2.861 -3.381 1.00 96.06 85 LEU A N 1
ATOM 641 C CA . LEU A 1 85 ? -4.870 -2.468 -3.576 1.00 96.06 85 LEU A CA 1
ATOM 642 C C . LEU A 1 85 ? -5.845 -3.407 -2.860 1.00 96.06 85 LEU A C 1
ATOM 644 O O . LEU A 1 85 ? -6.869 -2.942 -2.359 1.00 96.06 85 LEU A O 1
ATOM 648 N N . GLN A 1 86 ? -5.547 -4.707 -2.804 1.00 97.38 86 GLN A N 1
ATOM 649 C CA . GLN A 1 86 ? -6.387 -5.665 -2.093 1.00 97.38 86 GLN A CA 1
ATOM 650 C C . GLN A 1 86 ? -6.406 -5.372 -0.590 1.00 97.38 86 GLN A C 1
ATOM 652 O O . GLN A 1 86 ? -7.487 -5.255 -0.022 1.00 97.38 86 GLN A O 1
ATOM 657 N N . TYR A 1 87 ? -5.249 -5.123 0.028 1.00 97.00 87 TYR A N 1
ATOM 658 C CA . TYR A 1 87 ? -5.182 -4.735 1.441 1.00 97.00 87 TYR A CA 1
ATOM 659 C C . TYR A 1 87 ? -5.982 -3.462 1.752 1.00 97.00 87 TYR A C 1
ATOM 661 O O . TYR A 1 87 ? -6.713 -3.412 2.744 1.00 97.00 87 TYR A O 1
ATOM 669 N N . SER A 1 88 ? -5.890 -2.445 0.887 1.00 91.94 88 SER A N 1
ATOM 670 C CA . SER A 1 88 ? -6.670 -1.207 1.031 1.00 91.94 88 SER A CA 1
ATOM 671 C C . SER A 1 88 ? -8.182 -1.472 0.964 1.00 91.94 88 SER A C 1
ATOM 673 O O . SER A 1 88 ? -8.944 -0.938 1.775 1.00 91.94 88 SER A O 1
ATOM 675 N N . ARG A 1 89 ? -8.625 -2.343 0.047 1.00 94.25 89 ARG A N 1
ATOM 676 C CA . ARG A 1 89 ? -10.035 -2.749 -0.075 1.00 94.25 89 ARG A CA 1
ATOM 677 C C . ARG A 1 89 ? -10.517 -3.542 1.130 1.00 94.25 89 ARG A C 1
ATOM 679 O O . ARG A 1 89 ? -11.601 -3.251 1.625 1.00 94.25 89 ARG A O 1
ATOM 686 N N . ASP A 1 90 ? -9.723 -4.496 1.602 1.00 94.38 90 ASP A N 1
ATOM 687 C CA . ASP A 1 90 ? -10.075 -5.339 2.745 1.00 94.38 90 ASP A CA 1
ATOM 688 C C . ASP A 1 90 ? -10.259 -4.490 4.008 1.00 94.38 90 ASP A C 1
ATOM 690 O O . ASP A 1 90 ? -11.246 -4.659 4.720 1.00 94.38 90 ASP A O 1
ATOM 694 N N . CYS A 1 91 ? -9.386 -3.499 4.226 1.00 93.38 91 CYS A N 1
ATOM 695 C CA . CYS A 1 91 ? -9.585 -2.504 5.280 1.00 93.38 91 CYS A CA 1
ATOM 696 C C . CYS A 1 91 ? -10.887 -1.701 5.082 1.00 93.38 91 CYS A C 1
ATOM 698 O O . CYS A 1 91 ? -11.661 -1.509 6.018 1.00 93.38 91 CYS A O 1
ATOM 700 N N . GLY A 1 92 ? -11.169 -1.245 3.857 1.00 89.88 92 GLY A N 1
ATOM 701 C CA . GLY A 1 92 ? -12.399 -0.509 3.559 1.00 89.88 92 GLY A CA 1
ATOM 702 C C . GLY A 1 92 ? -13.674 -1.308 3.858 1.00 89.88 92 GLY A C 1
ATOM 703 O O . GLY A 1 92 ? -14.615 -0.760 4.427 1.00 89.88 92 GLY A O 1
ATOM 704 N N . VAL A 1 93 ? -13.703 -2.596 3.506 1.00 89.75 93 VAL A N 1
ATOM 705 C CA . VAL A 1 93 ? -14.829 -3.505 3.787 1.00 89.75 93 VAL A CA 1
ATOM 706 C C . VAL A 1 93 ? -15.005 -3.718 5.289 1.00 89.75 93 VAL A C 1
ATOM 708 O O . VAL A 1 93 ? -16.129 -3.689 5.784 1.00 89.75 93 VAL A O 1
ATOM 711 N N . GLU A 1 94 ? -13.908 -3.887 6.021 1.00 86.69 94 GLU A N 1
ATOM 712 C CA . GLU A 1 94 ? -13.934 -4.049 7.473 1.00 86.69 94 GLU A CA 1
ATOM 713 C C . GLU A 1 94 ? -14.527 -2.815 8.171 1.00 86.69 94 GLU A C 1
ATOM 715 O O . GLU A 1 94 ? -15.449 -2.933 8.979 1.00 86.69 94 GLU A O 1
ATOM 720 N N . LEU A 1 95 ? -14.079 -1.613 7.794 1.00 85.38 95 LEU A N 1
ATOM 721 C CA . LEU A 1 95 ? -14.576 -0.368 8.385 1.00 85.38 95 LEU A CA 1
ATOM 722 C C . LEU A 1 95 ? -16.021 -0.036 7.990 1.00 85.38 95 LEU A C 1
ATOM 724 O O . LEU A 1 95 ? -16.717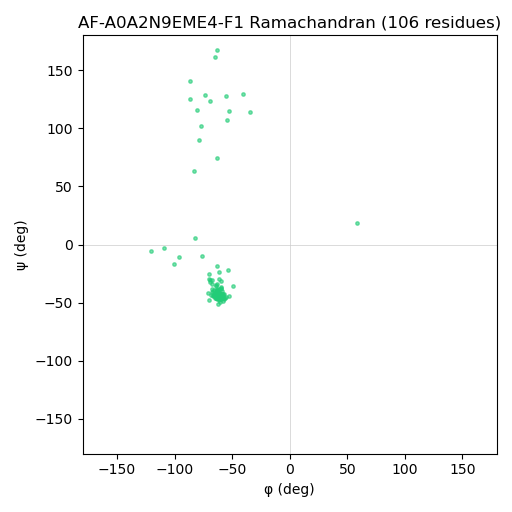 0.636 8.753 1.00 85.38 95 LEU A O 1
ATOM 728 N N . GLN A 1 96 ? -16.515 -0.521 6.845 1.00 84.56 96 GLN A N 1
ATOM 729 C CA . GLN A 1 96 ? -17.924 -0.354 6.462 1.00 84.56 96 GLN A CA 1
ATOM 730 C C . GLN A 1 96 ? -18.886 -0.981 7.475 1.00 84.56 96 GLN A C 1
ATOM 732 O O . GLN A 1 96 ? -19.969 -0.433 7.679 1.00 84.56 96 GLN A O 1
ATOM 737 N N . GLY A 1 97 ? -18.490 -2.068 8.148 1.00 77.06 97 GLY A N 1
ATOM 738 C CA . GLY A 1 97 ? -19.292 -2.699 9.202 1.00 77.06 97 GLY A CA 1
ATOM 739 C C . GLY A 1 97 ? -19.534 -1.802 10.421 1.00 77.06 97 GLY A C 1
ATOM 740 O O . GLY A 1 97 ? -20.474 -2.034 11.179 1.00 77.06 97 GLY A O 1
ATOM 741 N N . TYR A 1 98 ? -18.724 -0.754 10.578 1.00 74.75 98 TYR A N 1
ATOM 742 C CA . TYR A 1 98 ? -18.793 0.203 11.680 1.00 74.75 98 TYR A CA 1
ATOM 743 C C . TYR A 1 98 ? -19.294 1.584 11.260 1.00 74.75 98 TYR A C 1
ATOM 745 O O . TYR A 1 98 ? -19.448 2.471 12.104 1.00 74.75 98 TYR A O 1
ATOM 753 N N . ASN A 1 99 ? -19.552 1.785 9.967 1.00 65.25 99 ASN A N 1
ATOM 754 C CA . ASN A 1 99 ? -20.141 3.022 9.493 1.00 65.25 99 ASN A CA 1
ATOM 755 C C . ASN A 1 99 ? -21.595 3.057 9.993 1.00 65.25 99 ASN A C 1
ATOM 757 O O . ASN A 1 99 ? -22.342 2.111 9.716 1.00 65.25 99 ASN A O 1
ATOM 761 N N . PRO A 1 100 ? -22.037 4.090 10.735 1.00 52.88 100 PRO A N 1
ATOM 762 C CA . PRO A 1 100 ? -23.451 4.211 11.046 1.00 52.88 100 PRO A CA 1
ATOM 763 C C . PRO A 1 100 ? -24.210 4.192 9.717 1.00 52.88 100 PRO A C 1
ATOM 765 O O . PRO A 1 100 ? -23.864 4.946 8.804 1.00 52.88 100 PRO A O 1
ATOM 768 N N . SER A 1 101 ? -25.215 3.310 9.592 1.00 47.00 101 SER A N 1
ATOM 769 C CA . SER A 1 101 ? -26.190 3.386 8.495 1.00 47.00 101 SER A CA 1
ATOM 770 C C . SER A 1 101 ? -26.520 4.860 8.315 1.00 47.00 101 SER A C 1
ATOM 772 O O . SER A 1 101 ? -26.814 5.486 9.339 1.00 47.00 101 SER A O 1
ATOM 774 N N . PRO A 1 102 ? -26.456 5.435 7.097 1.00 45.34 102 PRO A N 1
ATOM 775 C CA . PRO A 1 102 ? -26.879 6.807 6.911 1.00 45.34 102 PRO A CA 1
ATOM 776 C C . PRO A 1 102 ? -28.300 6.855 7.453 1.00 45.34 102 PRO A C 1
ATOM 778 O O . PRO A 1 102 ? -29.211 6.231 6.900 1.00 45.34 102 PRO A O 1
ATOM 781 N N . SER A 1 103 ? -28.470 7.488 8.615 1.00 43.84 103 SER A N 1
ATOM 782 C CA . SER A 1 103 ? -29.775 7.884 9.089 1.00 43.84 103 SER A CA 1
ATOM 783 C C . SER A 1 103 ? -30.330 8.653 7.915 1.00 43.84 103 SER A C 1
ATOM 785 O O . SER A 1 103 ? -29.720 9.617 7.455 1.00 43.84 103 SER A O 1
ATOM 787 N N . SER A 1 104 ? -31.392 8.097 7.337 1.00 41.94 104 SER A N 1
ATOM 788 C CA . SER A 1 104 ? -32.090 8.645 6.193 1.00 41.94 104 SER A CA 1
ATOM 789 C C . SER A 1 104 ? -32.063 10.163 6.295 1.00 41.94 104 SER A C 1
ATOM 791 O O . SER A 1 104 ? -32.677 10.716 7.211 1.00 41.94 104 SER A O 1
ATOM 793 N N . CYS A 1 105 ? -31.367 10.830 5.373 1.00 39.06 105 CYS A N 1
ATOM 794 C CA . CYS A 1 105 ? -31.684 12.205 5.027 1.00 39.06 105 CYS A CA 1
ATOM 795 C C . CYS A 1 105 ? -33.096 12.167 4.430 1.00 39.06 105 CYS A C 1
ATOM 797 O O . CYS A 1 105 ? -33.287 12.170 3.217 1.00 39.06 105 CYS A O 1
ATOM 799 N N . ARG A 1 106 ? -34.082 11.990 5.311 1.00 34.12 106 ARG A N 1
ATOM 800 C CA . ARG A 1 106 ? -35.499 12.142 5.058 1.00 34.12 106 ARG A CA 1
ATOM 801 C C . ARG A 1 106 ? -35.696 13.647 5.095 1.00 34.12 106 ARG A C 1
ATOM 803 O O . ARG A 1 106 ? -35.819 14.244 6.158 1.00 34.12 106 ARG A O 1
ATOM 810 N N . TRP A 1 107 ? -35.554 14.257 3.930 1.00 41.06 107 TRP A N 1
ATOM 811 C CA . TRP A 1 107 ? -36.110 15.575 3.700 1.00 41.06 107 TRP A CA 1
ATOM 812 C C . TRP A 1 107 ? -37.602 15.333 3.479 1.00 41.06 107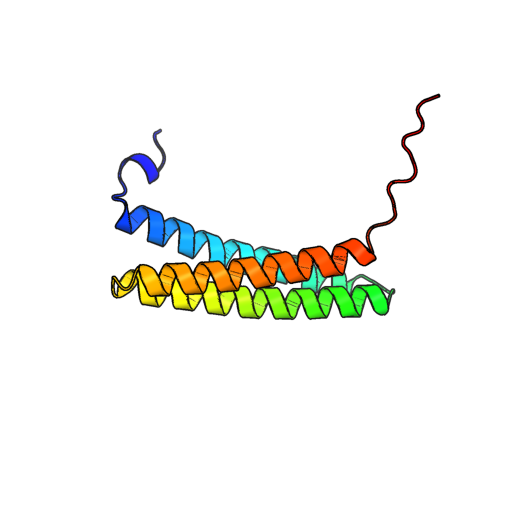 TRP A C 1
ATOM 814 O O . TRP A 1 107 ? -37.976 14.771 2.448 1.00 41.06 107 TRP A O 1
ATOM 824 N N . ASP A 1 108 ? -38.396 15.611 4.515 1.00 38.25 108 ASP A N 1
ATOM 825 C CA . ASP A 1 108 ? -39.835 15.847 4.358 1.00 38.25 108 ASP A CA 1
ATOM 826 C C . ASP A 1 108 ? -40.070 17.040 3.415 1.00 38.25 108 ASP A C 1
ATOM 828 O O . ASP A 1 108 ? -39.262 18.002 3.461 1.00 38.25 108 ASP A O 1
#

Nearest PDB structures (foldseek):
  1xg2-assembly1_B  TM=9.059E-01  e=4.442E-03  Actinidia chinensis
  1x8z-assembly1_A-2  TM=9.487E-01  e=9.393E-03  Arabidopsis thaliana
  1x8z-assembly3_A  TM=9.487E-01  e=9.393E-03  Arabidopsis thaliana
  1x91-assembly1_A  TM=9.325E-01  e=2.888E-02  Arabidopsis thaliana
  1x8z-assembly2_C  TM=9.338E-01  e=9.367E-02  Arabidopsis thaliana

InterPro domains:
  IPR006501 Pectinesterase inhibitor domain [TIGR01614] (12-102)
  IPR035513 Invertase/pectin methylesterase inhibitor domain superfamily [G3DSA:1.20.140.40] (2-106)
  IPR035513 Invertase/pectin methylesterase inhibitor domain superfamily [SSF101148] (9-102)

Sequence (108 aa):
MYGPSAQEGLIALGRTSINYGSYQCDHVLSSLIDFVGNTTNQELKSAFMDCASKYHSANEAVTNALFDWQDASYTNASNQITVALQYSRDCGVELQGYNPSPSSCRWD